Protein AF-A0AA37UG66-F1 (afdb_monomer_lite)

Organism: NCBI:txid1930060

pLDDT: mean 83.01, std 13.83, range [41.78, 98.0]

Foldseek 3Di:
DPVVVVVVLLVVLVVLLLVLLLPQDQPDLPDQLLVRLCVRQVVVLVVVLVPQCNLVSCLVCVVVDPSCVNNLVSSLSNCVVVQQPCSSVLSNVLSNLSSVLSNVVSVLVVVVVDPDPVVVVVVVLVVQLVVDVVSVCCCVVPVVCVSPPDPVVSSVVSVVSSVVSVVVSVVVRVD

InterPro domains:
  IPR036271 Tetracyclin repressor-like, C-terminal domain superfamily [SSF48498] (32-172)

Secondary structure (DSSP, 8-state):
--HHHHHHHHHHHHHHHHHHHHH--PPPTTS-HHHHHHHHHHHHHHHHHTSTTHHHHHHHHGGG-HHHHHHHHHHHHHHHHTT-SSHHHHHHHHHHHHHHHHHHHHHHHHTTSS---HHHHHHHHHHHHHH-HHHHHHIIIIIHHHHS--HHHHHHHHHHHHHHHHHHHHHHH--

Sequence (175 aa):
MLYHHIGGQEQVIGGVVERLLDGLRAPDPALPWQEWFRALLHPVRPTLLRFPGSARWLLLHAPAFPAITAVFDAGIAALARDGIARPALAATTIIDTAMMAITLHDDRTGLHDGPRDHGAILDRFIAVRDASSSAGQLIDEVIGPLAHAEDDVLEQHYRYLLESLMAGIAARSGA

Radius of gyration: 18.88 Å; chains: 1; bounding box: 51×28×54 Å

Structure (mmCIF, N/CA/C/O backbone):
data_AF-A0AA37UG66-F1
#
_entry.id   AF-A0AA37UG66-F1
#
loop_
_atom_site.group_PDB
_atom_site.id
_atom_site.type_symbol
_atom_site.label_atom_id
_atom_site.label_alt_id
_atom_site.label_comp_id
_atom_site.label_asym_id
_atom_site.label_entity_id
_atom_site.label_seq_id
_atom_site.pdbx_PDB_ins_code
_atom_site.Cartn_x
_atom_site.Cartn_y
_atom_site.Cartn_z
_atom_site.occupancy
_atom_site.B_iso_or_equiv
_atom_site.auth_seq_id
_atom_site.auth_comp_id
_atom_site.auth_asym_id
_atom_site.auth_atom_id
_atom_site.pdbx_PDB_model_num
ATOM 1 N N . MET A 1 1 ? 9.529 17.118 -31.473 1.00 45.44 1 MET A N 1
ATOM 2 C CA . MET A 1 1 ? 8.196 16.489 -31.366 1.00 45.44 1 MET A CA 1
ATOM 3 C C . MET A 1 1 ? 8.273 15.394 -30.306 1.00 45.44 1 MET A C 1
ATOM 5 O O . MET A 1 1 ? 8.754 14.319 -30.612 1.00 45.44 1 MET A O 1
ATOM 9 N N . LEU A 1 2 ? 7.904 15.684 -29.053 1.00 51.41 2 LEU A N 1
ATOM 10 C CA . LEU A 1 2 ? 7.895 14.705 -27.943 1.00 51.41 2 LEU A CA 1
ATOM 11 C C . LEU A 1 2 ? 6.522 14.598 -27.250 1.00 51.41 2 LEU A C 1
ATOM 13 O O . LEU A 1 2 ? 6.297 13.690 -26.463 1.00 51.41 2 LEU A O 1
ATOM 17 N N . TYR A 1 3 ? 5.575 15.481 -27.580 1.00 41.78 3 TYR A N 1
ATOM 18 C CA . TYR A 1 3 ? 4.273 15.545 -26.909 1.00 41.78 3 TYR A CA 1
ATOM 19 C C . TYR A 1 3 ? 3.266 14.474 -27.367 1.00 41.78 3 TYR A C 1
ATOM 21 O O . TYR A 1 3 ? 2.378 14.120 -26.601 1.00 41.78 3 TYR A O 1
ATOM 29 N N . HIS A 1 4 ? 3.399 13.913 -28.577 1.00 44.72 4 HIS A N 1
ATOM 30 C CA . HIS A 1 4 ? 2.457 12.891 -29.063 1.00 44.72 4 HIS A CA 1
ATOM 31 C C . HIS A 1 4 ? 2.761 11.468 -28.576 1.00 44.72 4 HIS A C 1
ATOM 33 O O . HIS A 1 4 ? 1.837 10.672 -28.443 1.00 44.72 4 HIS A O 1
ATOM 39 N N . HIS A 1 5 ? 4.018 11.149 -28.251 1.00 52.66 5 HIS A N 1
ATOM 40 C CA . HIS A 1 5 ? 4.362 9.822 -27.730 1.00 52.66 5 HIS A CA 1
ATOM 41 C C . HIS A 1 5 ? 4.063 9.669 -26.238 1.00 52.66 5 HIS A C 1
ATOM 43 O O . HIS A 1 5 ? 3.551 8.625 -25.843 1.00 52.66 5 HIS A O 1
ATOM 49 N N . ILE A 1 6 ? 4.293 10.715 -25.434 1.00 52.41 6 ILE A N 1
ATOM 50 C CA . ILE A 1 6 ? 4.004 10.681 -23.991 1.00 52.41 6 ILE A CA 1
ATOM 51 C C . ILE A 1 6 ? 2.494 10.531 -23.757 1.00 52.41 6 ILE A C 1
ATOM 53 O O . ILE A 1 6 ? 2.080 9.661 -22.998 1.00 52.41 6 ILE A O 1
ATOM 57 N N . GLY A 1 7 ? 1.665 11.271 -24.505 1.00 56.25 7 GLY A N 1
ATOM 58 C CA . GLY A 1 7 ? 0.210 11.124 -24.422 1.00 56.25 7 GLY A CA 1
ATOM 59 C C . GLY A 1 7 ? -0.286 9.737 -24.844 1.00 56.25 7 GLY A C 1
ATOM 60 O O . GLY A 1 7 ? -1.254 9.238 -24.282 1.00 56.25 7 GLY A O 1
ATOM 61 N N . GLY A 1 8 ? 0.369 9.083 -25.809 1.00 62.94 8 GLY A N 1
ATOM 62 C CA . GLY A 1 8 ? 0.028 7.714 -26.212 1.00 62.94 8 GLY A CA 1
ATOM 63 C C . GLY A 1 8 ? 0.393 6.677 -25.147 1.00 62.94 8 GLY A C 1
ATOM 64 O O . GLY A 1 8 ? -0.411 5.803 -24.839 1.00 62.94 8 GLY A O 1
ATOM 65 N N . GLN A 1 9 ? 1.576 6.802 -24.545 1.00 68.00 9 GLN A N 1
ATOM 66 C CA . GLN A 1 9 ? 2.041 5.895 -23.497 1.00 68.00 9 GLN A CA 1
ATOM 67 C C . GLN A 1 9 ? 1.207 6.022 -22.215 1.00 68.00 9 GLN A C 1
ATOM 69 O O . GLN A 1 9 ? 0.818 5.006 -21.645 1.00 68.00 9 GLN A O 1
ATOM 74 N N . GLU A 1 10 ? 0.866 7.242 -21.790 1.00 69.31 10 GLU A N 1
ATOM 75 C CA . GLU A 1 10 ? 0.006 7.455 -20.619 1.00 69.31 10 GLU A CA 1
ATOM 76 C C . GLU A 1 10 ? -1.420 6.931 -20.834 1.00 69.31 10 GLU A C 1
ATOM 78 O O . GLU A 1 10 ? -1.998 6.358 -19.913 1.00 69.31 10 GLU A O 1
ATOM 83 N N . GLN A 1 11 ? -1.970 7.047 -22.050 1.00 73.88 11 GLN A N 1
ATOM 84 C CA . GLN A 1 11 ? -3.271 6.456 -22.393 1.00 73.88 11 GLN A CA 1
ATOM 85 C C . GLN A 1 11 ? -3.233 4.923 -22.362 1.00 73.88 11 GLN A C 1
ATOM 87 O O . GLN A 1 11 ? -4.165 4.293 -21.864 1.00 73.88 11 GLN A O 1
ATOM 92 N N . VAL A 1 12 ? -2.152 4.312 -22.857 1.00 79.94 12 VAL A N 1
ATOM 93 C CA . VAL A 1 12 ? -1.976 2.852 -22.815 1.00 79.94 12 VAL A CA 1
ATOM 94 C C . VAL A 1 12 ? -1.849 2.360 -21.373 1.00 79.94 12 VAL A C 1
ATOM 96 O O . VAL A 1 12 ? -2.533 1.407 -21.005 1.00 79.94 12 VAL A O 1
ATOM 99 N N . ILE A 1 13 ? -1.034 3.022 -20.544 1.00 81.88 13 ILE A N 1
ATOM 100 C CA . ILE A 1 13 ? -0.894 2.676 -19.121 1.00 81.88 13 ILE A CA 1
ATOM 101 C C . ILE A 1 13 ? -2.233 2.854 -18.398 1.00 81.88 13 ILE A C 1
ATOM 103 O O . ILE A 1 13 ? -2.637 1.960 -17.659 1.00 81.88 13 ILE A O 1
ATOM 107 N N . GLY A 1 14 ? -2.965 3.939 -18.664 1.00 80.06 14 GLY A N 1
ATOM 108 C CA . GLY A 1 14 ? -4.295 4.164 -18.097 1.00 80.06 14 GLY A CA 1
ATOM 109 C C . GLY A 1 14 ? -5.281 3.035 -18.419 1.00 80.06 14 GLY A C 1
ATOM 110 O O . GLY A 1 14 ? -5.931 2.519 -17.514 1.00 80.06 14 GLY A O 1
ATOM 111 N N . GLY A 1 15 ? -5.340 2.577 -19.675 1.00 82.69 15 GLY A N 1
ATOM 112 C CA . GLY A 1 15 ? -6.209 1.458 -20.068 1.00 82.69 15 GLY A CA 1
ATOM 113 C C . GLY A 1 15 ? -5.781 0.099 -19.494 1.00 82.69 15 GLY A C 1
ATOM 114 O O . GLY A 1 15 ? -6.621 -0.760 -19.222 1.00 82.69 15 GLY A O 1
ATOM 115 N N . VAL A 1 16 ? -4.477 -0.113 -19.280 1.00 84.94 16 VAL A N 1
ATOM 116 C CA . VAL A 1 16 ? -3.965 -1.290 -18.557 1.00 84.94 16 VAL A CA 1
ATOM 117 C C . VAL A 1 16 ? -4.411 -1.233 -17.099 1.00 84.94 16 VAL A C 1
ATOM 119 O O . VAL A 1 16 ? -4.974 -2.207 -16.605 1.00 84.94 16 VAL A O 1
ATOM 122 N N . VAL A 1 17 ? -4.216 -0.091 -16.436 1.00 84.06 17 VAL A N 1
ATOM 123 C CA . VAL A 1 17 ? -4.623 0.133 -15.046 1.00 84.06 17 VAL A CA 1
ATOM 124 C C . VAL A 1 17 ? -6.123 -0.080 -14.873 1.00 84.06 17 VAL A C 1
ATOM 126 O O . VAL A 1 17 ? -6.515 -0.813 -13.973 1.00 84.06 17 VAL A O 1
ATOM 129 N N . GLU A 1 18 ? -6.958 0.474 -15.751 1.00 83.81 18 GLU A N 1
ATOM 130 C CA . GLU A 1 18 ? -8.412 0.286 -15.707 1.00 83.81 18 GLU A CA 1
ATOM 131 C C . GLU A 1 18 ? -8.790 -1.203 -15.694 1.00 83.81 18 GLU A C 1
ATOM 133 O O . GLU A 1 18 ? -9.507 -1.666 -14.809 1.00 83.81 18 GLU A O 1
ATOM 138 N N . ARG A 1 19 ? -8.197 -1.996 -16.595 1.00 84.44 19 ARG A N 1
ATOM 139 C CA . ARG A 1 19 ? -8.433 -3.445 -16.652 1.00 84.44 19 ARG A CA 1
ATOM 140 C C . ARG A 1 19 ? -7.901 -4.192 -15.427 1.00 84.44 19 ARG A C 1
ATOM 142 O O . ARG A 1 19 ? -8.491 -5.193 -15.022 1.00 84.44 19 ARG A O 1
ATOM 149 N N . LEU A 1 20 ? -6.782 -3.749 -14.852 1.00 85.44 20 LEU A N 1
ATOM 150 C CA . LEU A 1 20 ? -6.268 -4.311 -13.601 1.00 85.44 20 LEU A CA 1
ATOM 151 C C . LEU A 1 20 ? -7.234 -4.040 -12.440 1.00 85.44 20 LEU A C 1
ATOM 153 O O . LEU A 1 20 ? -7.479 -4.933 -11.628 1.00 85.44 20 LEU A O 1
ATOM 157 N N . LEU A 1 21 ? -7.812 -2.837 -12.388 1.00 83.50 21 LEU A N 1
ATOM 158 C CA . LEU A 1 21 ? -8.775 -2.439 -11.364 1.00 83.50 21 LEU A CA 1
ATOM 159 C C . LEU A 1 21 ? -10.117 -3.171 -11.497 1.00 83.50 21 LEU A C 1
ATOM 161 O O . LEU A 1 21 ? -10.687 -3.547 -10.478 1.00 83.50 21 LEU A O 1
ATOM 165 N N . ASP A 1 22 ? -10.582 -3.474 -12.711 1.00 84.75 22 ASP A N 1
ATOM 166 C CA . ASP A 1 22 ? -11.806 -4.267 -12.932 1.00 84.75 22 ASP A CA 1
ATOM 167 C C . ASP A 1 22 ? -11.744 -5.671 -12.312 1.00 84.75 22 ASP A C 1
ATOM 169 O O . ASP A 1 22 ? -12.768 -6.253 -11.932 1.00 84.75 22 ASP A O 1
ATOM 173 N N . GLY A 1 23 ? -10.541 -6.238 -12.207 1.00 83.25 23 GLY A N 1
ATOM 174 C CA . GLY A 1 23 ? -10.290 -7.520 -11.552 1.00 83.25 23 GLY A CA 1
ATOM 175 C C . GLY A 1 23 ? -10.073 -7.412 -10.043 1.00 83.25 23 GLY A C 1
ATOM 176 O O . GLY A 1 23 ? -10.152 -8.423 -9.344 1.00 83.25 23 GLY A O 1
ATOM 177 N N . LEU A 1 24 ? -9.820 -6.208 -9.525 1.00 87.50 24 LEU A N 1
ATOM 178 C CA . LEU A 1 24 ? -9.533 -5.989 -8.115 1.00 87.50 24 LEU A CA 1
ATOM 179 C C . LEU A 1 24 ? -10.808 -6.186 -7.289 1.00 87.50 24 LEU A C 1
ATOM 181 O O . LEU A 1 24 ? -11.890 -5.693 -7.615 1.00 87.50 24 LEU A O 1
ATOM 185 N N . ARG A 1 25 ? -10.695 -6.950 -6.207 1.00 88.88 25 ARG A N 1
ATOM 186 C CA . ARG A 1 25 ? -11.778 -7.171 -5.248 1.00 88.88 25 ARG A CA 1
ATOM 187 C C . ARG A 1 25 ? -11.276 -6.779 -3.873 1.00 88.88 25 ARG A C 1
ATOM 189 O O . ARG A 1 25 ? -10.133 -7.073 -3.530 1.00 88.88 25 ARG A O 1
ATOM 196 N N . ALA A 1 26 ? -12.130 -6.115 -3.100 1.00 91.69 26 ALA A N 1
ATOM 197 C CA . ALA A 1 26 ? -11.829 -5.852 -1.704 1.00 91.69 26 ALA A CA 1
ATOM 198 C C . ALA A 1 26 ? -11.662 -7.196 -0.962 1.00 91.69 26 ALA A C 1
ATOM 200 O O . ALA A 1 26 ? -12.485 -8.096 -1.166 1.00 91.69 26 ALA A O 1
ATOM 201 N N . PRO A 1 27 ? -10.622 -7.349 -0.125 1.00 95.88 27 PRO A N 1
ATOM 202 C CA . PRO A 1 27 ? -10.510 -8.477 0.790 1.00 95.88 27 PRO A CA 1
ATOM 203 C C . PRO A 1 27 ? -11.704 -8.567 1.746 1.00 95.88 27 PRO A C 1
ATOM 205 O O . PRO A 1 27 ? -12.456 -7.603 1.915 1.00 95.88 27 PRO A O 1
ATOM 208 N N . ASP A 1 28 ? -11.843 -9.720 2.404 1.00 95.50 28 ASP A N 1
ATOM 209 C CA . ASP A 1 28 ? -12.907 -9.970 3.378 1.00 95.50 28 ASP A CA 1
ATOM 210 C C . ASP A 1 28 ? -12.920 -8.879 4.473 1.00 95.50 28 ASP A C 1
ATOM 212 O O . ASP A 1 28 ? -11.920 -8.711 5.180 1.00 95.50 28 ASP A O 1
ATOM 216 N N . PRO A 1 29 ? -14.029 -8.131 4.639 1.00 93.19 29 PRO A N 1
ATOM 217 C CA . PRO A 1 29 ? -14.122 -7.037 5.607 1.00 93.19 29 PRO A CA 1
ATOM 218 C C . PRO A 1 29 ? -13.998 -7.486 7.073 1.00 93.19 29 PRO A C 1
ATOM 220 O O . PRO A 1 29 ? -13.763 -6.644 7.948 1.00 93.19 29 PRO A O 1
ATOM 223 N N . ALA A 1 30 ? -14.150 -8.783 7.360 1.00 94.62 30 ALA A N 1
ATOM 224 C CA . ALA A 1 30 ? -13.979 -9.345 8.696 1.00 94.62 30 ALA A CA 1
ATOM 225 C C . ALA A 1 30 ? -12.505 -9.495 9.116 1.00 94.62 30 ALA A C 1
ATOM 227 O O . ALA A 1 30 ? -12.232 -9.654 10.305 1.00 94.62 30 ALA A O 1
ATOM 228 N N . LEU A 1 31 ? -11.553 -9.426 8.176 1.00 97.12 31 LEU A N 1
ATOM 229 C CA . LEU A 1 31 ? -10.123 -9.541 8.481 1.00 97.12 31 LEU A CA 1
ATOM 230 C C . LEU A 1 31 ? -9.642 -8.374 9.349 1.00 97.12 31 LEU A C 1
ATOM 232 O O . LEU A 1 31 ? -9.953 -7.229 9.018 1.00 97.12 31 LEU A O 1
ATOM 236 N N . PRO A 1 32 ? -8.833 -8.600 10.398 1.00 96.00 32 PRO A N 1
ATOM 237 C CA . PRO A 1 32 ? -8.128 -7.521 11.089 1.00 96.00 32 PRO A CA 1
ATOM 238 C C . PRO A 1 32 ? -7.397 -6.619 10.097 1.00 96.00 32 PRO A C 1
ATOM 240 O O . PRO A 1 32 ? -6.913 -7.086 9.062 1.00 96.00 32 PRO A O 1
ATOM 243 N N . TRP A 1 33 ? -7.352 -5.316 10.376 1.00 97.44 33 TRP A N 1
ATOM 244 C CA . TRP A 1 33 ? -6.969 -4.348 9.348 1.00 97.44 33 TRP A CA 1
ATOM 245 C C . TRP A 1 33 ? -5.576 -4.618 8.753 1.00 97.44 33 TRP A C 1
ATOM 247 O O . TRP A 1 33 ? -5.403 -4.464 7.545 1.00 97.44 33 TRP A O 1
ATOM 257 N N . GLN A 1 34 ? -4.596 -5.089 9.537 1.00 97.69 34 GLN A N 1
ATOM 258 C CA . GLN A 1 34 ? -3.277 -5.449 9.002 1.00 97.69 34 GLN A CA 1
ATOM 259 C C . GLN A 1 34 ? -3.368 -6.613 8.008 1.00 97.69 34 GLN A C 1
ATOM 261 O O . GLN A 1 34 ? -2.816 -6.531 6.912 1.00 97.69 34 GLN A O 1
ATOM 266 N N . GLU A 1 35 ? -4.084 -7.689 8.355 1.00 97.81 35 GLU A N 1
ATOM 267 C CA . GLU A 1 35 ? -4.319 -8.802 7.427 1.00 97.81 35 GLU A CA 1
ATOM 268 C C . GLU A 1 35 ? -5.086 -8.358 6.185 1.00 97.81 35 GLU A C 1
ATOM 270 O O . GLU A 1 35 ? -4.767 -8.812 5.087 1.00 97.81 35 GLU A O 1
ATOM 275 N N . TRP A 1 36 ? -6.045 -7.443 6.334 1.00 98.00 36 TRP A N 1
ATOM 276 C CA . TRP A 1 36 ? -6.790 -6.883 5.214 1.00 98.00 36 TRP A CA 1
ATOM 277 C C . TRP A 1 36 ? -5.853 -6.202 4.202 1.00 98.00 36 TRP A C 1
ATOM 279 O O . TRP A 1 36 ? -5.891 -6.522 3.013 1.00 98.00 36 TRP A O 1
ATOM 289 N N . PHE A 1 37 ? -4.939 -5.330 4.653 1.00 97.94 37 PHE A N 1
ATOM 290 C CA . PHE A 1 37 ? -3.983 -4.676 3.747 1.00 97.94 37 PHE A CA 1
ATOM 291 C C . PHE A 1 37 ? -2.960 -5.648 3.159 1.00 97.94 37 PHE A C 1
ATOM 293 O O . PHE A 1 37 ? -2.619 -5.509 1.986 1.00 97.94 37 PHE A O 1
ATOM 300 N N . ARG A 1 38 ? -2.503 -6.660 3.909 1.00 98.00 38 ARG A N 1
ATOM 301 C CA . ARG A 1 38 ? -1.646 -7.726 3.356 1.00 98.00 38 ARG A CA 1
ATOM 302 C C . ARG A 1 38 ? -2.352 -8.483 2.233 1.00 98.00 38 ARG A C 1
ATOM 304 O O . ARG A 1 38 ? -1.770 -8.686 1.167 1.00 98.00 38 ARG A O 1
ATOM 311 N N . ALA A 1 39 ? -3.610 -8.863 2.459 1.00 97.38 39 ALA A N 1
ATOM 312 C CA . ALA A 1 39 ? -4.436 -9.579 1.491 1.00 97.38 39 ALA A CA 1
ATOM 313 C C . ALA A 1 39 ? -4.720 -8.749 0.230 1.00 97.38 39 ALA A C 1
ATOM 315 O O . ALA A 1 39 ? -4.858 -9.316 -0.851 1.00 97.38 39 ALA A O 1
ATOM 316 N N . LEU A 1 40 ? -4.760 -7.418 0.346 1.00 96.00 40 LEU A N 1
ATOM 317 C CA . LEU A 1 40 ? -4.863 -6.517 -0.799 1.00 96.00 40 LEU A CA 1
ATOM 318 C C . LEU A 1 40 ? -3.520 -6.349 -1.533 1.00 96.00 40 LEU A C 1
ATOM 320 O O . LEU A 1 40 ? -3.446 -6.485 -2.753 1.00 96.00 40 LEU A O 1
ATOM 324 N N . LEU A 1 41 ? -2.460 -6.006 -0.799 1.00 96.19 41 LEU A N 1
ATOM 325 C CA . LEU A 1 41 ? -1.233 -5.449 -1.371 1.00 96.19 41 LEU A CA 1
ATOM 326 C C . LEU A 1 41 ? -0.227 -6.510 -1.829 1.00 96.19 41 LEU A C 1
ATOM 328 O O . LEU A 1 41 ? 0.459 -6.308 -2.832 1.00 96.19 41 LEU A O 1
ATOM 332 N N . HIS A 1 42 ? -0.142 -7.658 -1.151 1.00 95.06 42 HIS A N 1
ATOM 333 C CA . HIS A 1 42 ? 0.786 -8.710 -1.575 1.00 95.06 42 HIS A CA 1
ATOM 334 C C . HIS A 1 42 ? 0.416 -9.314 -2.937 1.00 95.06 42 HIS A C 1
ATOM 336 O O . HIS A 1 42 ? 1.313 -9.452 -3.766 1.00 95.06 42 HIS A O 1
ATOM 342 N N . PRO A 1 43 ? -0.863 -9.616 -3.244 1.00 92.69 43 PRO A N 1
ATOM 343 C CA . PRO A 1 43 ? -1.228 -10.142 -4.561 1.00 92.69 43 PRO A CA 1
ATOM 344 C C . PRO A 1 43 ? -1.216 -9.081 -5.670 1.00 92.69 43 PRO A C 1
ATOM 346 O O . PRO A 1 43 ? -0.956 -9.405 -6.833 1.00 92.69 43 PRO A O 1
ATOM 349 N N . VAL A 1 44 ? -1.485 -7.809 -5.343 1.00 91.31 44 VAL A N 1
ATOM 350 C CA . VAL A 1 44 ? -1.516 -6.740 -6.357 1.00 91.31 44 VAL A CA 1
ATOM 351 C C . VAL A 1 44 ? -0.113 -6.370 -6.840 1.00 91.31 44 VAL A C 1
ATOM 353 O O . VAL A 1 44 ? 0.060 -6.082 -8.023 1.00 91.31 44 VAL A O 1
ATOM 356 N N . ARG A 1 45 ? 0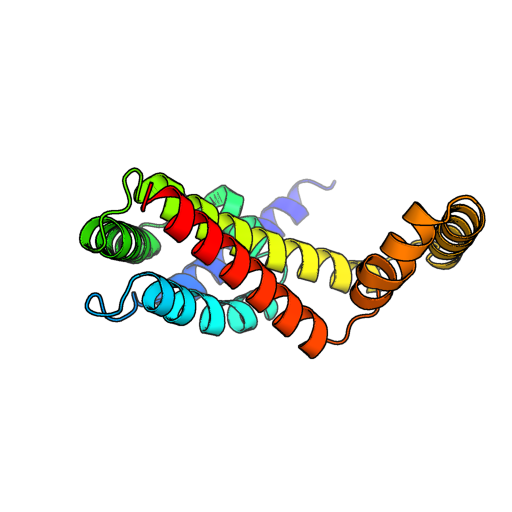.907 -6.443 -5.970 1.00 93.62 45 ARG A N 1
ATOM 357 C CA . ARG A 1 45 ? 2.300 -6.113 -6.312 1.00 93.62 45 ARG A CA 1
ATOM 358 C C . ARG A 1 45 ? 2.817 -6.841 -7.562 1.00 93.62 45 ARG A C 1
ATOM 360 O O . ARG A 1 45 ? 3.161 -6.143 -8.513 1.00 93.62 45 ARG A O 1
ATOM 367 N N . PRO A 1 46 ? 2.859 -8.188 -7.634 1.00 91.62 46 PRO A N 1
ATOM 368 C CA . PRO A 1 46 ? 3.373 -8.881 -8.817 1.00 91.62 46 PRO A CA 1
ATOM 369 C C . PRO A 1 46 ? 2.546 -8.580 -10.072 1.00 91.62 46 PRO A C 1
ATOM 371 O O . PRO A 1 46 ? 3.069 -8.618 -11.180 1.00 91.62 46 PRO A O 1
ATOM 374 N N . THR A 1 47 ? 1.264 -8.240 -9.919 1.00 90.94 47 THR A N 1
ATOM 375 C CA . THR A 1 47 ? 0.419 -7.823 -11.042 1.00 90.94 47 THR A CA 1
ATOM 376 C C . THR A 1 47 ? 0.848 -6.462 -11.589 1.00 90.94 47 THR A C 1
ATOM 378 O O . THR A 1 47 ? 0.976 -6.316 -12.800 1.00 90.94 47 THR A O 1
ATOM 381 N N . LEU A 1 48 ? 1.113 -5.486 -10.716 1.00 91.19 48 LEU A N 1
ATOM 382 C CA . LEU A 1 48 ? 1.580 -4.155 -11.111 1.00 91.19 48 LEU A CA 1
ATOM 383 C C . LEU A 1 48 ? 2.997 -4.186 -11.692 1.00 91.19 48 LEU A C 1
ATOM 385 O O . LEU A 1 48 ? 3.251 -3.508 -12.680 1.00 91.19 48 LEU A O 1
ATOM 389 N N . LEU A 1 49 ? 3.882 -5.028 -11.152 1.00 90.88 49 LEU A N 1
ATOM 390 C CA . LEU A 1 49 ? 5.251 -5.198 -11.654 1.00 90.88 49 LEU A CA 1
ATOM 391 C C . LEU A 1 49 ? 5.323 -5.741 -13.087 1.00 90.88 49 LEU A C 1
ATOM 393 O O . LEU A 1 49 ? 6.268 -5.457 -13.815 1.00 90.88 49 LEU A O 1
ATOM 397 N N . ARG A 1 50 ? 4.304 -6.482 -13.538 1.00 89.62 50 ARG A N 1
ATOM 398 C CA . ARG A 1 50 ? 4.206 -6.928 -14.940 1.00 89.62 50 ARG A CA 1
ATOM 399 C C . ARG A 1 50 ? 3.940 -5.785 -15.921 1.00 89.62 50 ARG A C 1
ATOM 401 O O . ARG A 1 50 ? 4.074 -5.989 -17.126 1.00 89.62 50 ARG A O 1
ATOM 408 N N . PHE A 1 51 ? 3.539 -4.616 -15.424 1.00 89.06 51 PHE A N 1
ATOM 409 C CA . PHE A 1 51 ? 3.201 -3.444 -16.222 1.00 89.06 51 PHE A CA 1
ATOM 410 C C . PHE A 1 51 ? 3.881 -2.192 -15.636 1.00 89.06 51 PHE A C 1
ATOM 412 O O . PHE A 1 51 ? 3.205 -1.382 -14.988 1.00 89.06 51 PHE A O 1
ATOM 419 N N . PRO A 1 52 ? 5.198 -2.013 -15.862 1.00 88.12 52 PRO A N 1
ATOM 420 C CA . PRO A 1 52 ? 5.966 -0.910 -15.288 1.00 88.12 52 PRO A CA 1
ATOM 421 C C . PRO A 1 52 ? 5.324 0.461 -15.528 1.00 88.12 52 PRO A C 1
ATOM 423 O O . PRO A 1 52 ? 4.807 0.751 -16.610 1.00 88.12 52 PRO A O 1
ATOM 426 N N . GLY A 1 53 ? 5.340 1.311 -14.503 1.00 87.62 53 GLY A N 1
ATOM 427 C CA . GLY A 1 53 ? 4.709 2.631 -14.511 1.00 87.62 53 GLY A CA 1
ATOM 428 C C . GLY A 1 53 ? 3.239 2.638 -14.081 1.00 87.62 53 GLY A C 1
ATOM 429 O O . GLY A 1 53 ? 2.720 3.708 -13.760 1.00 87.62 53 GLY A O 1
ATOM 430 N N . SER A 1 54 ? 2.578 1.479 -13.980 1.00 89.94 54 SER A N 1
ATOM 431 C CA . SER A 1 54 ? 1.179 1.389 -13.524 1.00 89.94 54 SER A CA 1
ATOM 432 C C . SER A 1 54 ? 0.999 1.871 -12.081 1.00 89.94 54 SER A C 1
ATOM 434 O O . SER A 1 54 ? 0.036 2.573 -11.785 1.00 89.94 54 SER A O 1
ATOM 436 N N . ALA A 1 55 ? 1.940 1.557 -11.182 1.00 92.06 55 ALA A N 1
ATOM 437 C CA . ALA A 1 55 ? 1.888 2.016 -9.789 1.00 92.06 55 ALA A CA 1
ATOM 438 C C . ALA A 1 55 ? 2.059 3.540 -9.672 1.00 92.06 55 ALA A C 1
ATOM 440 O O . ALA A 1 55 ? 1.306 4.200 -8.954 1.00 92.06 55 ALA A O 1
ATOM 441 N N . ARG A 1 56 ? 3.001 4.114 -10.434 1.00 90.69 56 ARG A N 1
ATOM 442 C CA . ARG A 1 56 ? 3.193 5.570 -10.524 1.00 90.69 56 ARG A CA 1
ATOM 443 C C . ARG A 1 56 ? 1.948 6.260 -11.069 1.00 90.69 56 ARG A C 1
ATOM 445 O O . ARG A 1 56 ? 1.562 7.322 -10.592 1.00 90.69 56 ARG A O 1
ATOM 452 N N . TRP A 1 57 ? 1.325 5.658 -12.073 1.00 88.38 57 TRP A N 1
ATOM 453 C CA . TRP A 1 57 ? 0.111 6.174 -12.680 1.00 88.38 57 TRP A CA 1
ATOM 454 C C . TRP A 1 57 ? -1.066 6.143 -11.688 1.00 88.38 57 TRP A C 1
ATOM 456 O O . TRP A 1 57 ? -1.753 7.150 -11.522 1.00 88.38 57 TRP A O 1
ATOM 466 N N . LEU A 1 58 ? -1.237 5.043 -10.943 1.00 87.75 58 LEU A N 1
ATOM 467 C CA . LEU A 1 58 ? -2.230 4.925 -9.867 1.00 87.75 58 LEU A CA 1
ATOM 468 C C . LEU A 1 58 ? -2.038 5.981 -8.770 1.00 87.75 58 LEU A C 1
ATOM 470 O O . LEU A 1 58 ? -3.015 6.611 -8.382 1.00 87.75 58 LEU A O 1
ATOM 474 N N . LEU A 1 59 ? -0.809 6.241 -8.314 1.00 87.56 59 LEU A N 1
ATOM 475 C CA . LEU A 1 59 ? -0.530 7.299 -7.326 1.00 87.56 59 LEU A CA 1
ATOM 476 C C . LEU A 1 59 ? -1.074 8.668 -7.746 1.00 87.56 59 LEU A C 1
ATOM 478 O O . LEU A 1 59 ? -1.579 9.425 -6.921 1.00 87.56 59 LEU A O 1
ATOM 482 N N . LEU A 1 60 ? -0.953 8.995 -9.031 1.00 86.31 60 LEU A N 1
ATOM 483 C CA . LEU A 1 60 ? -1.310 10.310 -9.555 1.00 86.31 60 LEU A CA 1
ATOM 484 C C . LEU A 1 60 ? -2.787 10.411 -9.955 1.00 86.31 60 LEU A C 1
ATOM 486 O O . LEU A 1 60 ? -3.336 11.514 -9.987 1.00 86.31 60 LEU A O 1
ATOM 490 N N . HIS A 1 61 ? -3.428 9.282 -10.270 1.00 83.44 61 HIS A N 1
ATOM 491 C CA . HIS A 1 61 ? -4.730 9.265 -10.942 1.00 83.44 61 HIS A CA 1
ATOM 492 C C . HIS A 1 61 ? -5.770 8.327 -10.311 1.00 83.44 61 HIS A C 1
ATOM 494 O O . HIS A 1 61 ? -6.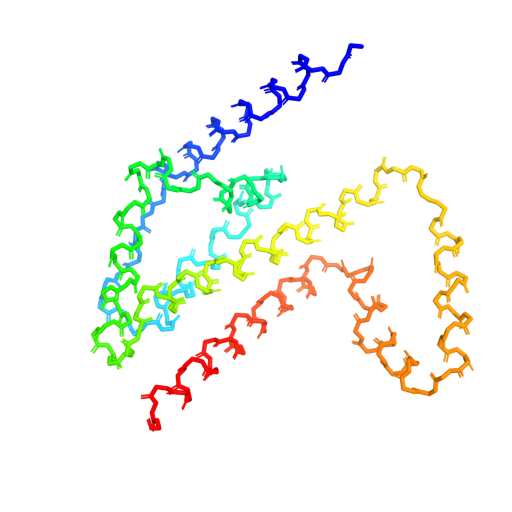878 8.235 -10.832 1.00 83.44 61 HIS A O 1
ATOM 500 N N . ALA A 1 62 ? -5.485 7.670 -9.180 1.00 73.44 62 ALA A N 1
ATOM 501 C CA . ALA A 1 62 ? -6.415 6.738 -8.525 1.00 73.44 62 ALA A CA 1
ATOM 502 C C . ALA A 1 62 ? -7.834 7.300 -8.283 1.00 73.44 62 ALA A C 1
ATOM 504 O O . ALA A 1 62 ? -8.792 6.570 -8.547 1.00 73.44 62 ALA A O 1
ATOM 505 N N . PRO A 1 63 ? -8.029 8.572 -7.867 1.00 74.25 63 PRO A N 1
ATOM 506 C CA . PRO A 1 63 ? -9.372 9.132 -7.686 1.00 74.25 63 PRO A CA 1
ATOM 507 C C . PRO A 1 63 ? -10.213 9.215 -8.969 1.00 74.25 63 PRO A C 1
ATOM 509 O O . PRO A 1 63 ? -11.419 9.432 -8.888 1.00 74.25 63 PRO A O 1
ATOM 512 N N . ALA A 1 64 ? -9.607 9.051 -10.149 1.00 70.75 64 ALA A N 1
ATOM 513 C CA . ALA A 1 64 ? -10.318 9.048 -11.423 1.00 70.75 64 ALA A CA 1
ATOM 514 C C . ALA A 1 64 ? -11.092 7.741 -11.692 1.00 70.75 64 ALA A C 1
ATOM 516 O O . ALA A 1 64 ? -11.855 7.696 -12.654 1.00 70.75 64 ALA A O 1
ATOM 517 N N . PHE A 1 65 ? -10.936 6.697 -10.861 1.00 70.75 65 PHE A N 1
ATOM 518 C CA . PHE A 1 65 ? -11.551 5.382 -11.082 1.00 70.75 65 PHE A CA 1
ATOM 519 C C . PHE A 1 65 ? -12.656 5.081 -10.077 1.00 70.75 65 PHE A C 1
ATOM 521 O O . PHE A 1 65 ? -12.373 4.760 -8.922 1.00 70.75 65 PHE A O 1
ATOM 528 N N . PRO A 1 66 ? -13.924 5.038 -10.516 1.00 74.75 66 PRO A N 1
ATOM 529 C CA . PRO A 1 66 ? -15.006 4.527 -9.684 1.00 74.75 66 PRO A CA 1
ATOM 530 C C . PRO A 1 66 ? -14.764 3.085 -9.216 1.00 74.75 66 PRO A C 1
ATOM 532 O O . PRO A 1 66 ? -15.213 2.718 -8.140 1.00 74.75 66 PRO A O 1
ATOM 535 N N . ALA A 1 67 ? -14.026 2.276 -9.986 1.00 73.88 67 ALA A N 1
ATOM 536 C CA . ALA A 1 67 ? -13.759 0.872 -9.671 1.00 73.88 67 ALA A CA 1
ATOM 537 C C . ALA A 1 67 ? -12.974 0.660 -8.361 1.00 73.88 67 ALA A C 1
ATOM 539 O O . ALA A 1 67 ? -13.116 -0.386 -7.730 1.00 73.88 67 ALA A O 1
ATOM 540 N N . ILE A 1 68 ? -12.169 1.639 -7.921 1.00 80.25 68 ILE A N 1
ATOM 541 C CA . ILE A 1 68 ? -11.344 1.492 -6.713 1.00 80.25 68 ILE A CA 1
ATOM 542 C C . ILE A 1 68 ? -12.019 2.028 -5.443 1.00 80.25 68 ILE A C 1
ATOM 544 O O . ILE A 1 68 ? -11.552 1.749 -4.339 1.00 80.25 68 ILE A O 1
ATOM 548 N N . THR A 1 69 ? -13.144 2.743 -5.562 1.00 85.25 69 THR A N 1
ATOM 549 C CA . THR A 1 69 ? -13.831 3.360 -4.410 1.00 85.25 69 THR A CA 1
ATOM 550 C C . THR A 1 69 ? -14.249 2.321 -3.376 1.00 85.25 69 THR A C 1
ATOM 552 O O . THR A 1 69 ? -13.949 2.490 -2.201 1.00 85.25 69 THR A O 1
ATOM 555 N N . ALA A 1 70 ? -14.805 1.187 -3.810 1.00 87.06 70 ALA A N 1
ATOM 556 C CA . ALA A 1 70 ? -15.200 0.099 -2.917 1.00 87.06 70 ALA A CA 1
ATOM 557 C C . ALA A 1 70 ? -14.015 -0.496 -2.131 1.00 87.06 70 ALA A C 1
ATOM 559 O O . ALA A 1 70 ? -14.179 -0.923 -0.989 1.00 87.06 70 ALA A O 1
ATOM 560 N N . VAL A 1 71 ? -12.814 -0.516 -2.721 1.00 90.81 71 VAL A N 1
ATOM 561 C CA . VAL A 1 71 ? -11.593 -0.984 -2.046 1.00 90.81 71 VAL A CA 1
ATOM 562 C C . VAL A 1 71 ? -11.140 0.034 -1.003 1.00 90.81 71 VAL A C 1
ATOM 564 O O . VAL A 1 71 ? -10.825 -0.354 0.121 1.00 90.81 71 VAL A O 1
ATOM 567 N N . PHE A 1 72 ? -11.148 1.326 -1.341 1.00 90.88 72 PHE A N 1
ATOM 568 C CA . PHE A 1 72 ? -10.843 2.384 -0.376 1.00 90.88 72 PHE A CA 1
ATOM 569 C C . PHE A 1 72 ? -11.840 2.393 0.785 1.00 90.88 72 PHE A C 1
ATOM 571 O O . PHE A 1 72 ? -11.413 2.386 1.937 1.00 90.88 72 PHE A O 1
ATOM 578 N N . ASP A 1 73 ? -13.141 2.329 0.502 1.00 93.25 73 ASP A N 1
ATOM 579 C CA . ASP A 1 73 ? -14.193 2.295 1.521 1.00 93.25 73 ASP A CA 1
ATOM 580 C C . ASP A 1 73 ? -14.011 1.102 2.467 1.00 93.25 73 ASP A C 1
ATOM 582 O O . ASP A 1 73 ? -14.044 1.267 3.687 1.00 93.25 73 ASP A O 1
ATOM 586 N N . ALA A 1 74 ? -13.741 -0.089 1.923 1.00 95.06 74 ALA A N 1
ATOM 587 C CA . ALA A 1 74 ? -13.498 -1.288 2.719 1.00 95.06 74 ALA A CA 1
ATOM 588 C C . ALA A 1 74 ? -12.232 -1.180 3.589 1.00 95.06 74 ALA A C 1
ATOM 590 O O . ALA A 1 74 ? -12.270 -1.540 4.766 1.00 95.06 74 ALA A O 1
ATOM 591 N N . GLY A 1 75 ? -11.131 -0.639 3.058 1.00 95.50 75 GLY A N 1
ATOM 592 C CA . GLY A 1 75 ? -9.889 -0.459 3.820 1.00 95.50 75 GLY A CA 1
ATOM 593 C C . GLY A 1 75 ? -10.024 0.578 4.936 1.00 95.50 75 GLY A C 1
ATOM 594 O O . GLY A 1 75 ? -9.544 0.374 6.053 1.00 95.50 75 GLY A O 1
ATOM 595 N N . ILE A 1 76 ? -10.739 1.673 4.665 1.00 96.94 76 ILE A N 1
ATOM 596 C CA . ILE A 1 76 ? -11.069 2.695 5.664 1.00 96.94 76 ILE A CA 1
ATOM 597 C C . ILE A 1 76 ? -11.975 2.103 6.745 1.00 96.94 76 ILE A C 1
ATOM 599 O O . ILE A 1 76 ? -11.736 2.333 7.932 1.00 96.94 76 ILE A O 1
ATOM 603 N N . ALA A 1 77 ? -12.980 1.313 6.360 1.00 97.06 77 ALA A N 1
ATOM 604 C CA . ALA A 1 77 ? -13.874 0.643 7.297 1.00 97.06 77 ALA A CA 1
ATOM 605 C C . ALA A 1 77 ? -13.131 -0.367 8.188 1.00 97.06 77 ALA A C 1
ATOM 607 O O . ALA A 1 77 ? -13.388 -0.410 9.391 1.00 97.06 77 ALA A O 1
ATOM 608 N N . ALA A 1 78 ? -12.180 -1.131 7.636 1.00 97.19 78 ALA A N 1
ATOM 609 C CA . ALA A 1 78 ? -11.351 -2.061 8.403 1.00 97.19 78 ALA A CA 1
ATOM 610 C C . ALA A 1 78 ? -10.528 -1.336 9.484 1.00 97.19 78 ALA A C 1
ATOM 612 O O . ALA A 1 78 ? -10.533 -1.745 10.643 1.00 97.19 78 ALA A O 1
ATOM 613 N N . LEU A 1 79 ? -9.889 -0.214 9.135 1.00 97.00 79 LEU A N 1
ATOM 614 C CA . LEU A 1 79 ? -9.145 0.619 10.092 1.00 97.00 79 LEU A CA 1
ATOM 615 C C . LEU A 1 79 ? -10.058 1.249 11.151 1.00 97.00 79 LEU A C 1
ATOM 617 O O . LEU A 1 79 ? -9.701 1.303 12.326 1.00 97.00 79 LEU A O 1
ATOM 621 N N . ALA A 1 80 ? -11.230 1.739 10.741 1.00 96.19 80 ALA A N 1
ATOM 622 C CA . ALA A 1 80 ? -12.185 2.370 11.646 1.00 96.19 80 ALA A CA 1
ATOM 623 C C . ALA A 1 80 ? -12.745 1.377 12.675 1.00 96.19 80 ALA A C 1
ATOM 625 O O . ALA A 1 80 ? -12.869 1.724 13.850 1.00 96.19 80 ALA A O 1
ATOM 626 N N . ARG A 1 81 ? -13.039 0.139 12.254 1.00 95.44 81 ARG A N 1
ATOM 627 C CA . ARG A 1 81 ? -13.492 -0.945 13.141 1.00 95.44 81 ARG A CA 1
ATOM 628 C C . ARG A 1 81 ? -12.495 -1.221 14.264 1.00 95.44 81 ARG A C 1
ATOM 630 O O . ARG A 1 81 ? -12.913 -1.449 15.395 1.00 95.44 81 ARG A O 1
ATOM 637 N N . ASP A 1 82 ? -11.205 -1.150 13.957 1.00 93.19 82 ASP A N 1
ATOM 638 C CA . ASP A 1 82 ? -10.133 -1.443 14.908 1.00 93.19 82 ASP A CA 1
ATOM 639 C C . ASP A 1 82 ? -9.646 -0.180 15.657 1.00 93.19 82 ASP A C 1
ATOM 641 O O . ASP A 1 82 ? -8.612 -0.199 16.322 1.00 93.19 82 ASP A O 1
ATOM 645 N N . GLY A 1 83 ? -10.405 0.923 15.589 1.00 93.62 83 GLY A N 1
ATOM 646 C CA . GLY A 1 83 ? -10.213 2.109 16.432 1.00 93.62 83 GLY A CA 1
ATOM 647 C C . GLY A 1 83 ? -9.138 3.092 15.960 1.00 93.62 83 GLY A C 1
ATOM 648 O O . GLY A 1 83 ? -8.755 3.987 16.713 1.00 93.62 83 GLY A O 1
ATOM 649 N N . ILE A 1 84 ? -8.650 2.977 14.722 1.00 95.00 84 ILE A N 1
ATOM 650 C CA . ILE A 1 84 ? -7.653 3.908 14.180 1.00 95.00 84 ILE A CA 1
ATOM 651 C C . ILE A 1 84 ? -8.278 5.302 14.020 1.00 95.00 84 ILE A C 1
ATOM 653 O O . ILE A 1 84 ? -9.210 5.488 13.241 1.00 95.00 84 ILE A O 1
ATOM 657 N N . ALA A 1 85 ? -7.731 6.309 14.710 1.00 90.88 85 ALA A N 1
ATOM 658 C CA . ALA A 1 85 ? -8.333 7.646 14.818 1.00 90.88 85 ALA A CA 1
ATOM 659 C C . ALA A 1 85 ? -8.475 8.411 13.485 1.00 90.88 85 ALA A C 1
ATOM 661 O O . ALA A 1 85 ? -9.379 9.229 13.319 1.00 90.88 85 ALA A O 1
ATOM 662 N N . ARG A 1 86 ? -7.569 8.182 12.525 1.00 95.00 86 ARG A N 1
ATOM 663 C CA . ARG A 1 86 ? -7.590 8.817 11.193 1.00 95.00 86 ARG A CA 1
ATOM 664 C C . ARG A 1 86 ? -7.547 7.744 10.100 1.00 95.00 86 ARG A C 1
ATOM 666 O O . ARG A 1 86 ? -6.528 7.627 9.417 1.00 95.00 86 ARG A O 1
ATOM 673 N N . PRO A 1 87 ? -8.624 6.959 9.922 1.00 96.00 87 PRO A N 1
ATOM 674 C CA . PRO A 1 87 ? -8.589 5.742 9.113 1.00 96.00 87 PRO A CA 1
ATOM 675 C C . PRO A 1 87 ? -8.344 6.039 7.627 1.00 96.00 87 PRO A C 1
ATOM 677 O O . PRO A 1 87 ? -7.538 5.363 7.001 1.00 96.00 87 PRO A O 1
ATOM 680 N N . ALA A 1 88 ? -8.921 7.115 7.081 1.00 94.81 88 ALA A N 1
ATOM 681 C CA . ALA A 1 88 ? -8.645 7.549 5.707 1.00 94.81 88 ALA A CA 1
ATOM 682 C C . ALA A 1 88 ? -7.169 7.911 5.483 1.00 94.81 88 ALA A C 1
ATOM 684 O O . ALA A 1 88 ? -6.554 7.429 4.538 1.00 94.81 88 ALA A O 1
ATOM 685 N N . LEU A 1 89 ? -6.570 8.695 6.389 1.00 95.06 89 LEU A N 1
ATOM 686 C CA . LEU A 1 89 ? -5.152 9.048 6.286 1.00 95.06 89 LEU A CA 1
ATOM 687 C C . LEU A 1 89 ? -4.262 7.804 6.390 1.00 95.06 89 LEU A C 1
ATOM 689 O O . LEU A 1 89 ? -3.300 7.682 5.637 1.00 95.06 89 LEU A O 1
ATOM 693 N N . ALA A 1 90 ? -4.570 6.892 7.314 1.00 96.25 90 ALA A N 1
ATOM 694 C CA . ALA A 1 90 ? -3.821 5.652 7.477 1.00 96.25 90 ALA A CA 1
ATOM 695 C C . ALA A 1 90 ? -3.912 4.767 6.221 1.00 96.25 90 ALA A C 1
ATOM 697 O O . ALA A 1 90 ? -2.871 4.339 5.726 1.00 96.25 90 ALA A O 1
ATOM 698 N N . ALA A 1 91 ? -5.111 4.574 5.657 1.00 95.38 91 ALA A N 1
ATOM 699 C CA . ALA A 1 91 ? -5.313 3.820 4.419 1.00 95.38 91 ALA A CA 1
ATOM 700 C C . ALA A 1 91 ? -4.502 4.407 3.257 1.00 95.38 91 ALA A C 1
ATOM 702 O O . ALA A 1 91 ? -3.730 3.689 2.623 1.00 95.38 91 ALA A O 1
ATOM 703 N N . THR A 1 92 ? -4.620 5.719 3.020 1.00 93.69 92 THR A N 1
ATOM 704 C CA . THR A 1 92 ? -3.862 6.416 1.973 1.00 93.69 92 THR A CA 1
ATOM 705 C C . THR A 1 92 ? -2.358 6.291 2.196 1.00 93.69 92 THR A C 1
ATOM 707 O O . THR A 1 92 ? -1.645 5.928 1.274 1.00 93.69 92 THR A O 1
ATOM 710 N N . THR A 1 93 ? -1.867 6.476 3.426 1.00 95.75 93 THR A N 1
ATOM 711 C CA . THR A 1 93 ? -0.427 6.364 3.729 1.00 95.75 93 THR A CA 1
ATOM 712 C C . THR A 1 93 ? 0.119 4.964 3.427 1.00 95.75 93 THR A C 1
ATOM 714 O O . THR A 1 93 ? 1.223 4.833 2.897 1.00 95.75 93 THR A O 1
ATOM 717 N N . ILE A 1 94 ? -0.637 3.912 3.759 1.00 96.94 94 ILE A N 1
ATOM 718 C CA . ILE A 1 94 ? -0.250 2.520 3.485 1.00 96.94 94 ILE A CA 1
ATOM 719 C C . ILE A 1 94 ? -0.212 2.264 1.974 1.00 96.94 94 ILE A C 1
ATOM 721 O O . ILE A 1 94 ? 0.780 1.739 1.465 1.00 96.94 94 ILE A O 1
ATOM 725 N N . ILE A 1 95 ? -1.263 2.668 1.256 1.00 94.31 95 ILE A N 1
ATOM 726 C CA . ILE A 1 95 ? -1.381 2.471 -0.194 1.00 94.31 95 ILE A CA 1
ATOM 727 C C . ILE A 1 95 ? -0.311 3.269 -0.944 1.00 94.31 95 ILE A C 1
ATOM 729 O O . ILE A 1 95 ? 0.374 2.706 -1.797 1.00 94.31 95 ILE A O 1
ATOM 733 N N . ASP A 1 96 ? -0.104 4.536 -0.593 1.00 94.56 96 ASP A N 1
ATOM 734 C CA . ASP A 1 96 ? 0.909 5.384 -1.220 1.00 94.56 96 ASP A CA 1
ATOM 735 C C . ASP A 1 96 ? 2.301 4.790 -1.023 1.00 94.56 96 ASP A C 1
ATOM 737 O O . ASP A 1 96 ? 3.081 4.693 -1.968 1.00 94.56 96 ASP A O 1
ATOM 741 N N . THR A 1 97 ? 2.602 4.324 0.192 1.00 96.81 97 THR A N 1
ATOM 742 C CA . THR A 1 97 ? 3.883 3.675 0.499 1.00 96.81 97 THR A CA 1
ATOM 743 C C . THR A 1 97 ? 4.090 2.422 -0.347 1.00 96.81 97 THR A C 1
ATOM 745 O O . THR A 1 97 ? 5.172 2.227 -0.904 1.00 96.81 97 THR A O 1
ATOM 748 N N . ALA A 1 98 ? 3.049 1.601 -0.505 1.00 96.25 98 ALA A N 1
ATOM 749 C CA . ALA A 1 98 ? 3.090 0.431 -1.372 1.00 96.25 98 ALA A CA 1
ATOM 750 C C . ALA A 1 98 ? 3.366 0.810 -2.836 1.00 96.25 98 ALA A C 1
ATOM 752 O O . ALA A 1 98 ? 4.249 0.230 -3.468 1.00 96.25 98 ALA A O 1
ATOM 753 N N . MET A 1 99 ? 2.643 1.793 -3.376 1.00 94.62 99 MET A N 1
ATOM 754 C CA . MET A 1 99 ? 2.805 2.214 -4.769 1.00 94.62 99 MET A CA 1
ATOM 755 C C . MET A 1 99 ? 4.156 2.895 -5.022 1.00 94.62 99 MET A C 1
ATOM 757 O O . MET A 1 99 ? 4.769 2.673 -6.067 1.00 94.62 99 MET A O 1
A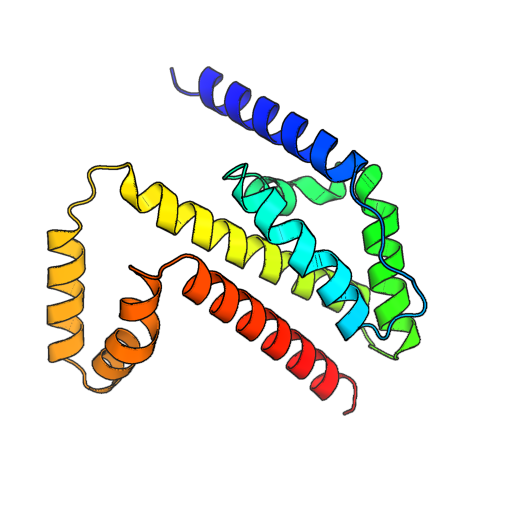TOM 761 N N . MET A 1 100 ? 4.654 3.692 -4.071 1.00 94.56 100 MET A N 1
ATOM 762 C CA . MET A 1 100 ? 5.974 4.325 -4.155 1.00 94.56 100 MET A CA 1
ATOM 763 C C . MET A 1 100 ? 7.090 3.279 -4.148 1.00 94.56 100 MET A C 1
ATOM 765 O O . MET A 1 100 ? 8.030 3.392 -4.930 1.00 94.56 100 MET A O 1
ATOM 769 N N . ALA A 1 101 ? 6.974 2.231 -3.329 1.00 93.25 101 ALA A N 1
ATOM 770 C CA . ALA A 1 101 ? 7.943 1.139 -3.315 1.00 93.25 101 ALA A CA 1
ATOM 771 C C . ALA A 1 101 ? 7.966 0.356 -4.642 1.00 93.25 101 ALA A C 1
ATOM 773 O O . ALA A 1 101 ? 9.040 -0.025 -5.104 1.00 93.25 101 ALA A O 1
ATOM 774 N N . ILE A 1 102 ? 6.803 0.154 -5.275 1.00 92.62 102 ILE A N 1
ATOM 775 C CA . ILE A 1 102 ? 6.707 -0.461 -6.610 1.00 92.62 102 ILE A CA 1
ATOM 776 C C . ILE A 1 102 ? 7.299 0.468 -7.675 1.00 92.62 102 ILE A C 1
ATOM 778 O O . ILE A 1 102 ? 8.104 0.028 -8.484 1.00 92.62 102 ILE A O 1
ATOM 782 N N . THR A 1 103 ? 6.989 1.764 -7.627 1.00 91.56 103 THR A N 1
ATOM 783 C CA . THR A 1 103 ? 7.563 2.757 -8.552 1.00 91.56 103 THR A CA 1
ATOM 784 C C . THR A 1 103 ? 9.087 2.796 -8.455 1.00 91.56 103 THR A C 1
ATOM 786 O O . THR A 1 103 ? 9.776 2.818 -9.466 1.00 91.56 103 THR A O 1
ATOM 789 N N . LEU A 1 104 ? 9.633 2.738 -7.238 1.00 87.81 104 LEU A N 1
ATOM 790 C CA . LEU A 1 104 ? 11.077 2.684 -7.025 1.00 87.81 104 LEU A CA 1
ATOM 791 C C . LEU A 1 104 ? 11.700 1.391 -7.578 1.00 87.81 104 LEU A C 1
ATOM 793 O O . LEU A 1 104 ? 12.846 1.407 -8.021 1.00 87.81 104 LEU A O 1
ATOM 797 N N . HIS A 1 105 ? 10.973 0.273 -7.546 1.00 86.31 105 HIS A N 1
ATOM 798 C CA . HIS A 1 105 ? 11.402 -0.961 -8.201 1.00 86.31 105 HIS A CA 1
ATOM 799 C C . HIS A 1 105 ? 11.397 -0.813 -9.731 1.00 86.31 105 HIS A C 1
ATOM 801 O O . HIS A 1 105 ? 12.390 -1.164 -10.365 1.00 86.31 105 HIS A O 1
ATOM 807 N N . ASP A 1 106 ? 10.340 -0.246 -10.318 1.00 85.25 106 ASP A N 1
ATOM 808 C CA . ASP A 1 106 ? 10.271 0.040 -11.759 1.00 85.25 106 ASP A CA 1
ATOM 809 C C . ASP A 1 106 ? 11.423 0.959 -12.196 1.00 85.25 106 ASP A C 1
ATOM 811 O O . ASP A 1 106 ? 12.066 0.725 -13.216 1.00 85.25 106 ASP A O 1
ATOM 815 N N . ASP A 1 107 ? 11.746 1.977 -11.395 1.00 82.06 107 ASP A N 1
ATOM 816 C CA . ASP A 1 107 ? 12.859 2.884 -11.677 1.00 82.06 107 ASP A CA 1
ATOM 817 C C . ASP A 1 107 ? 14.212 2.160 -11.610 1.00 82.06 107 ASP A C 1
ATOM 819 O O . ASP A 1 107 ? 15.073 2.409 -12.454 1.00 82.06 107 ASP A O 1
ATOM 823 N N . ARG A 1 108 ? 14.407 1.253 -10.637 1.00 75.00 108 ARG A N 1
ATOM 824 C CA . ARG A 1 108 ? 15.622 0.422 -10.491 1.00 75.00 108 ARG A CA 1
ATOM 825 C C . ARG A 1 108 ? 15.787 -0.596 -11.612 1.00 75.00 108 ARG A C 1
ATOM 827 O O . ARG A 1 108 ? 16.907 -0.818 -12.055 1.00 75.00 108 ARG A O 1
ATOM 834 N N . THR A 1 109 ? 14.695 -1.175 -12.094 1.00 71.69 109 THR A N 1
ATOM 835 C CA . THR A 1 109 ? 14.738 -2.112 -13.220 1.00 71.69 109 THR A CA 1
ATOM 836 C C . THR A 1 109 ? 14.912 -1.373 -14.548 1.00 71.69 109 THR A C 1
ATOM 838 O O . THR A 1 109 ? 15.772 -1.737 -15.343 1.00 71.69 109 THR A O 1
ATOM 841 N N . GLY A 1 110 ? 14.210 -0.254 -14.754 1.00 63.75 110 GLY A N 1
ATOM 842 C CA . GLY A 1 110 ? 14.390 0.636 -15.909 1.00 63.75 110 GLY A CA 1
ATOM 843 C C . GLY A 1 110 ? 15.742 1.365 -15.936 1.00 63.75 110 GLY A C 1
ATOM 844 O O . GLY A 1 110 ? 16.201 1.806 -16.990 1.00 63.75 110 GLY A O 1
ATOM 845 N N . LEU A 1 111 ? 16.428 1.456 -14.792 1.00 51.22 111 LEU A N 1
ATOM 846 C CA . LEU A 1 111 ? 17.830 1.873 -14.663 1.00 51.22 111 LEU A CA 1
ATOM 847 C C . LEU A 1 111 ? 18.798 0.938 -15.418 1.00 51.22 111 LEU A C 1
ATOM 849 O O . LEU A 1 111 ? 19.904 1.388 -15.725 1.00 51.22 111 LEU A O 1
ATOM 853 N N . HIS A 1 112 ? 18.400 -0.299 -15.750 1.00 51.09 112 HIS A N 1
ATOM 854 C CA . HIS A 1 112 ? 19.213 -1.249 -16.520 1.00 51.09 112 HIS A CA 1
ATOM 855 C C . HIS A 1 112 ? 19.174 -1.033 -18.045 1.00 51.09 112 HIS A C 1
ATOM 857 O O . HIS A 1 112 ? 20.083 -1.496 -18.729 1.00 51.09 112 HIS A O 1
ATOM 863 N N . ASP A 1 113 ? 18.200 -0.285 -18.579 1.00 49.38 113 ASP A N 1
ATOM 864 C CA . ASP A 1 113 ? 17.982 -0.143 -20.034 1.00 49.38 113 ASP A CA 1
ATOM 865 C C . ASP A 1 113 ? 18.536 1.163 -20.648 1.00 49.38 113 ASP A C 1
ATOM 867 O O . ASP A 1 113 ? 18.363 1.428 -21.840 1.00 49.38 113 ASP A O 1
ATOM 871 N N . GLY A 1 114 ? 19.224 2.006 -19.867 1.00 51.19 114 GLY A N 1
ATOM 872 C CA . GLY A 1 114 ? 19.777 3.286 -20.334 1.00 51.19 114 GLY A CA 1
ATOM 873 C C . GLY A 1 114 ? 21.296 3.405 -20.152 1.00 51.19 114 GLY A C 1
ATOM 874 O O . GLY A 1 114 ? 21.828 2.896 -19.166 1.00 51.19 114 GLY A O 1
ATOM 875 N N . PRO A 1 115 ? 22.018 4.140 -21.027 1.00 46.09 115 PRO A N 1
ATOM 876 C CA . PRO A 1 115 ? 23.448 4.386 -20.877 1.00 46.09 115 PRO A CA 1
ATOM 877 C C . PRO A 1 115 ? 23.673 5.431 -19.778 1.00 46.09 115 PRO A C 1
ATOM 879 O O . PRO A 1 115 ? 23.951 6.601 -20.035 1.00 46.09 115 PRO A O 1
ATOM 882 N N . ARG A 1 116 ? 23.504 5.023 -18.522 1.00 57.09 116 ARG A N 1
ATOM 883 C CA . ARG A 1 116 ? 24.114 5.713 -17.389 1.00 57.09 116 ARG A CA 1
ATOM 884 C C . ARG A 1 116 ? 25.472 5.072 -17.176 1.00 57.09 116 ARG A C 1
ATOM 886 O O . ARG A 1 116 ? 25.580 3.849 -17.194 1.00 57.09 116 ARG A O 1
ATOM 893 N N . ASP A 1 117 ? 26.492 5.891 -16.970 1.00 61.19 117 ASP A N 1
ATOM 894 C CA . ASP A 1 117 ? 27.805 5.423 -16.544 1.00 61.19 117 ASP A CA 1
ATOM 895 C C . ASP A 1 117 ? 27.688 4.874 -15.111 1.00 61.19 117 ASP A C 1
ATOM 897 O O . ASP A 1 117 ? 27.928 5.562 -14.119 1.00 61.19 117 ASP A O 1
ATOM 901 N N . HIS A 1 118 ? 27.187 3.640 -15.004 1.00 62.31 118 HIS A N 1
ATOM 902 C CA . HIS A 1 118 ? 27.037 2.910 -13.748 1.00 62.31 118 HIS A CA 1
ATOM 903 C C . HIS A 1 118 ? 28.397 2.783 -13.052 1.00 62.31 118 HIS A C 1
ATOM 905 O O . HIS A 1 118 ? 28.449 2.815 -11.826 1.00 62.31 118 HIS A O 1
ATOM 911 N N . GLY A 1 119 ? 29.484 2.737 -13.836 1.00 62.50 119 GLY A N 1
ATOM 912 C CA . GLY A 1 119 ? 30.860 2.824 -13.354 1.00 62.50 119 GLY A CA 1
ATOM 913 C C . GLY A 1 119 ? 31.103 4.116 -12.581 1.00 62.50 119 GLY A C 1
ATOM 914 O O . GLY A 1 119 ? 31.437 4.056 -11.405 1.00 62.50 119 GLY A O 1
ATOM 915 N N . ALA A 1 120 ? 30.807 5.279 -13.166 1.00 68.81 120 ALA A N 1
ATOM 916 C CA . ALA A 1 120 ? 30.981 6.566 -12.485 1.00 68.81 120 ALA A CA 1
ATOM 917 C C . ALA A 1 120 ? 30.122 6.731 -11.213 1.00 68.81 120 ALA A C 1
ATOM 919 O O . ALA A 1 120 ? 30.534 7.411 -10.268 1.00 68.81 120 ALA A O 1
ATOM 920 N N . ILE A 1 121 ? 28.926 6.134 -11.162 1.00 71.06 121 ILE A N 1
ATOM 921 C CA . ILE A 1 121 ? 28.079 6.152 -9.954 1.00 71.06 121 ILE A CA 1
ATOM 922 C C . ILE A 1 121 ? 28.655 5.224 -8.873 1.00 71.06 121 ILE A C 1
ATOM 924 O O . ILE A 1 121 ? 28.724 5.621 -7.708 1.00 71.06 121 ILE A O 1
ATOM 928 N N . LEU A 1 122 ? 29.109 4.026 -9.250 1.00 71.06 122 LEU A N 1
ATOM 929 C CA . LEU A 1 122 ? 29.756 3.073 -8.344 1.00 71.06 122 LEU A CA 1
ATOM 930 C C . LEU A 1 122 ? 31.080 3.615 -7.795 1.00 71.06 122 LEU A C 1
ATOM 932 O O . LEU A 1 122 ? 31.300 3.551 -6.587 1.00 71.06 122 LEU A O 1
ATOM 936 N N . ASP A 1 123 ? 31.908 4.233 -8.637 1.00 75.38 123 ASP A N 1
ATOM 937 C CA . ASP A 1 123 ? 33.159 4.885 -8.232 1.00 75.38 123 ASP A CA 1
ATOM 938 C C . ASP A 1 123 ? 32.898 5.988 -7.199 1.00 75.38 123 ASP A C 1
ATOM 940 O O . ASP A 1 123 ? 33.624 6.134 -6.211 1.00 75.38 123 ASP A O 1
ATOM 944 N N . ARG A 1 124 ? 31.801 6.737 -7.371 1.00 75.56 124 ARG A N 1
ATOM 945 C CA . ARG A 1 124 ? 31.368 7.747 -6.402 1.00 75.56 124 ARG A CA 1
ATOM 946 C C . ARG A 1 124 ? 30.869 7.127 -5.097 1.00 75.56 124 ARG A C 1
ATOM 948 O O . ARG A 1 124 ? 31.137 7.692 -4.038 1.00 75.56 124 ARG A O 1
ATOM 955 N N . PHE A 1 125 ? 30.167 5.994 -5.141 1.00 73.81 125 PHE A N 1
ATOM 956 C CA . PHE A 1 125 ? 29.768 5.273 -3.929 1.00 73.81 125 PHE A CA 1
ATOM 957 C C . PHE A 1 125 ? 30.975 4.737 -3.163 1.00 73.81 125 PHE A C 1
ATOM 959 O O . PHE A 1 125 ? 31.038 4.931 -1.952 1.00 73.81 125 PHE A O 1
ATOM 966 N N . ILE A 1 126 ? 31.961 4.162 -3.853 1.00 76.19 126 ILE A N 1
ATOM 967 C CA . ILE A 1 126 ? 33.214 3.692 -3.246 1.00 76.19 126 ILE A CA 1
ATOM 968 C C . ILE A 1 126 ? 33.945 4.855 -2.565 1.00 76.19 126 ILE A C 1
ATOM 970 O O . ILE A 1 126 ? 34.286 4.763 -1.388 1.00 76.19 126 ILE A O 1
ATOM 974 N N . ALA A 1 127 ? 34.094 5.990 -3.254 1.00 80.62 127 ALA A N 1
ATOM 975 C CA . ALA A 1 127 ? 34.744 7.169 -2.688 1.00 80.62 127 ALA A CA 1
ATOM 976 C C . ALA A 1 127 ? 34.029 7.717 -1.433 1.00 80.62 127 ALA A C 1
ATOM 978 O O . ALA A 1 127 ? 34.685 8.174 -0.499 1.00 80.62 127 ALA A O 1
ATOM 979 N N . VAL A 1 128 ? 32.691 7.675 -1.389 1.00 79.31 128 VAL A N 1
ATOM 980 C CA . VAL A 1 128 ? 31.897 8.124 -0.227 1.00 79.31 128 VAL A CA 1
ATOM 981 C C . VAL A 1 128 ? 31.957 7.121 0.928 1.00 79.31 128 VAL A C 1
ATOM 983 O O . VAL A 1 128 ? 32.091 7.543 2.078 1.00 79.31 128 VAL A O 1
ATOM 986 N N . ARG A 1 129 ? 31.892 5.817 0.631 1.00 81.12 129 ARG A N 1
ATOM 987 C CA . ARG A 1 129 ? 32.034 4.725 1.608 1.00 81.12 129 ARG A CA 1
ATOM 988 C C . ARG A 1 129 ? 33.369 4.832 2.342 1.00 81.12 129 ARG A C 1
ATOM 990 O O . ARG A 1 129 ? 33.405 4.803 3.567 1.00 81.12 129 ARG A O 1
ATOM 997 N N . ASP A 1 130 ? 34.450 5.024 1.592 1.00 83.56 130 ASP A N 1
ATOM 998 C CA . ASP A 1 130 ? 35.807 5.046 2.141 1.00 83.56 130 ASP A CA 1
ATOM 999 C C . ASP A 1 130 ? 36.103 6.348 2.921 1.00 83.56 130 ASP A C 1
ATOM 1001 O O . ASP A 1 130 ? 36.978 6.375 3.786 1.00 83.56 130 ASP A O 1
ATOM 1005 N N . ALA A 1 131 ? 35.349 7.425 2.664 1.00 84.56 131 ALA A N 1
ATOM 1006 C CA . ALA A 1 131 ? 35.506 8.720 3.330 1.00 84.56 131 ALA A CA 1
ATOM 1007 C C . ALA A 1 131 ? 34.704 8.870 4.640 1.00 84.56 131 ALA A C 1
ATOM 1009 O O . ALA A 1 131 ? 34.953 9.810 5.400 1.00 84.56 131 ALA A O 1
ATOM 1010 N N . SER A 1 132 ? 33.728 7.998 4.922 1.00 84.88 132 SER A N 1
ATOM 1011 C CA . SER A 1 132 ? 32.873 8.103 6.112 1.00 84.88 132 SER A CA 1
ATOM 1012 C C . SER A 1 132 ? 32.426 6.732 6.609 1.00 84.88 132 SER A C 1
ATOM 1014 O O . SER A 1 132 ? 31.717 6.020 5.911 1.00 84.88 132 SER A O 1
ATOM 1016 N N . SER A 1 133 ? 32.750 6.397 7.861 1.00 80.25 133 SER A N 1
ATOM 1017 C CA . SER A 1 133 ? 32.345 5.126 8.480 1.00 80.25 133 SER A CA 1
ATOM 1018 C C . SER A 1 133 ? 30.823 4.939 8.535 1.00 80.25 133 SER A C 1
ATOM 1020 O O . SER A 1 133 ? 30.331 3.849 8.257 1.00 80.25 133 SER A O 1
ATOM 1022 N N . SER A 1 134 ? 30.062 5.998 8.831 1.00 77.25 134 SER A N 1
ATOM 1023 C CA . SER A 1 134 ? 28.593 5.955 8.833 1.00 77.25 134 SER A CA 1
ATOM 1024 C C . SER A 1 134 ? 28.005 5.871 7.423 1.00 77.25 134 SER A C 1
ATOM 1026 O O . SER A 1 134 ? 27.016 5.171 7.216 1.00 77.25 134 SER A O 1
ATOM 1028 N N . ALA A 1 135 ? 28.607 6.552 6.440 1.00 75.25 135 ALA A N 1
ATOM 1029 C CA . ALA A 1 135 ? 28.203 6.376 5.046 1.00 75.25 135 ALA A CA 1
ATOM 1030 C C . ALA A 1 135 ? 28.553 4.970 4.545 1.00 75.25 135 ALA A C 1
ATOM 1032 O O . ALA A 1 135 ? 27.800 4.405 3.759 1.00 75.25 135 ALA A O 1
ATOM 1033 N N . GLY A 1 136 ? 29.650 4.393 5.039 1.00 75.75 136 GLY A N 1
ATOM 1034 C CA . GLY A 1 136 ? 30.063 3.038 4.724 1.00 75.75 136 GLY A CA 1
ATOM 1035 C C . GLY A 1 136 ? 29.060 1.994 5.198 1.00 75.75 136 GLY A C 1
ATOM 1036 O O . GLY A 1 136 ? 28.597 1.201 4.389 1.00 75.75 136 GLY A O 1
ATOM 1037 N N . GLN A 1 137 ? 28.615 2.086 6.454 1.00 81.06 137 GLN A N 1
ATOM 1038 C CA . GLN A 1 137 ? 27.542 1.232 6.980 1.00 81.06 137 GLN A CA 1
ATOM 1039 C C . GLN A 1 137 ? 26.254 1.343 6.155 1.00 81.06 137 GLN A C 1
ATOM 1041 O O . GLN A 1 137 ? 25.681 0.334 5.763 1.00 81.06 137 GLN A O 1
ATOM 1046 N N . LEU A 1 138 ? 25.819 2.563 5.823 1.00 78.88 138 LEU A N 1
ATOM 1047 C CA . LEU A 1 138 ? 24.625 2.771 5.000 1.00 78.88 138 LEU A CA 1
ATOM 1048 C C . LEU A 1 138 ? 24.770 2.166 3.592 1.00 78.88 138 LEU A C 1
ATOM 1050 O O . LEU A 1 138 ? 23.819 1.592 3.056 1.00 78.88 138 LEU A O 1
ATOM 1054 N N . ILE A 1 139 ? 25.943 2.319 2.976 1.00 78.19 139 ILE A N 1
ATOM 1055 C CA . ILE A 1 139 ? 26.206 1.796 1.635 1.00 78.19 139 ILE A CA 1
ATOM 1056 C C . ILE A 1 139 ? 26.227 0.270 1.653 1.00 78.19 139 ILE A C 1
ATOM 1058 O O . ILE A 1 139 ? 25.573 -0.338 0.810 1.00 78.19 139 ILE A O 1
ATOM 1062 N N . ASP A 1 140 ? 26.903 -0.339 2.619 1.00 77.88 140 ASP A N 1
ATOM 1063 C CA . ASP A 1 140 ? 27.077 -1.789 2.672 1.00 77.88 140 ASP A CA 1
ATOM 1064 C C . ASP A 1 140 ? 25.797 -2.513 3.131 1.00 77.88 140 ASP A C 1
ATOM 1066 O O . ASP A 1 140 ? 25.469 -3.575 2.604 1.00 77.88 140 ASP A O 1
ATOM 1070 N N . GLU A 1 141 ? 25.035 -1.936 4.066 1.00 74.31 141 GLU A N 1
ATOM 1071 C CA . GLU A 1 141 ? 23.843 -2.580 4.641 1.00 74.31 141 GLU A CA 1
ATOM 1072 C C . GLU A 1 141 ? 22.552 -2.294 3.861 1.00 74.31 141 GLU A C 1
ATOM 1074 O O . GLU A 1 141 ? 21.619 -3.097 3.902 1.00 74.31 141 GLU A O 1
ATOM 1079 N N . VAL A 1 142 ? 22.467 -1.156 3.158 1.00 71.06 142 VAL A N 1
ATOM 1080 C CA . VAL A 1 142 ? 21.205 -0.689 2.555 1.00 71.06 142 VAL A CA 1
ATOM 1081 C C . VAL A 1 142 ? 21.335 -0.446 1.056 1.00 71.06 142 VAL A C 1
ATOM 1083 O O . VAL A 1 142 ? 20.563 -1.003 0.278 1.00 71.06 142 VAL A O 1
ATOM 1086 N N . ILE A 1 143 ? 22.281 0.389 0.616 1.00 72.81 143 ILE A N 1
ATOM 1087 C CA . ILE A 1 143 ? 22.320 0.839 -0.788 1.00 72.81 143 ILE A CA 1
ATOM 1088 C C . ILE A 1 143 ? 22.846 -0.257 -1.720 1.00 72.81 143 ILE A C 1
ATOM 1090 O O . ILE A 1 143 ? 22.228 -0.523 -2.749 1.00 72.81 143 ILE A O 1
ATOM 1094 N N . GLY A 1 144 ? 23.958 -0.900 -1.367 1.00 70.56 144 GLY A N 1
ATOM 1095 C CA . GLY A 1 144 ? 24.607 -1.946 -2.155 1.00 70.56 144 GLY A CA 1
ATOM 1096 C C . GLY A 1 144 ? 23.688 -3.140 -2.421 1.00 70.56 144 GLY A C 1
ATOM 1097 O O . GLY A 1 144 ? 23.456 -3.449 -3.595 1.00 70.56 144 GLY A O 1
ATOM 1098 N N . PRO A 1 145 ? 23.096 -3.753 -1.375 1.00 70.31 145 PRO A N 1
ATOM 1099 C CA . PRO A 1 145 ? 22.154 -4.852 -1.538 1.00 70.31 145 PRO A CA 1
ATOM 1100 C C . PRO A 1 145 ? 20.958 -4.478 -2.412 1.00 70.31 145 PRO A C 1
ATOM 1102 O O . PRO A 1 145 ? 20.588 -5.261 -3.272 1.00 70.31 145 PRO A O 1
ATOM 1105 N N . LEU A 1 146 ? 20.386 -3.276 -2.257 1.00 68.62 146 LEU A N 1
ATOM 1106 C CA . LEU A 1 146 ? 19.206 -2.844 -3.020 1.00 68.62 146 LEU A CA 1
ATOM 1107 C C . LEU A 1 146 ? 19.505 -2.420 -4.466 1.00 68.62 146 LEU A C 1
ATOM 1109 O O . LEU A 1 146 ? 18.589 -2.415 -5.286 1.00 68.62 146 LEU A O 1
ATOM 1113 N N . ALA A 1 147 ? 20.741 -2.029 -4.781 1.00 66.81 147 ALA A N 1
ATOM 1114 C CA . ALA A 1 147 ? 21.127 -1.584 -6.121 1.00 66.81 147 ALA A CA 1
ATOM 1115 C C . ALA A 1 147 ? 21.256 -2.742 -7.125 1.00 66.81 147 ALA A C 1
ATOM 1117 O O . ALA A 1 147 ? 21.051 -2.532 -8.315 1.00 66.81 147 ALA A O 1
ATOM 1118 N N . HIS A 1 148 ? 21.569 -3.945 -6.641 1.00 63.09 148 HIS A N 1
ATOM 1119 C CA . HIS A 1 148 ? 21.713 -5.164 -7.450 1.00 63.09 148 HIS A CA 1
ATOM 1120 C C . HIS A 1 148 ? 20.825 -6.296 -6.918 1.00 63.09 148 HIS A C 1
ATOM 1122 O O . HIS A 1 148 ? 21.113 -7.471 -7.135 1.00 63.09 148 HIS A O 1
ATOM 1128 N N . ALA A 1 149 ? 19.794 -5.944 -6.148 1.00 68.81 149 ALA A N 1
ATOM 1129 C CA . ALA A 1 149 ? 18.930 -6.914 -5.502 1.00 68.81 149 ALA A CA 1
ATOM 1130 C C . ALA A 1 149 ? 18.193 -7.752 -6.546 1.00 68.81 149 ALA A C 1
ATOM 1132 O O . ALA A 1 149 ? 17.541 -7.215 -7.440 1.00 68.81 149 ALA A O 1
ATOM 1133 N N . GLU A 1 150 ? 18.233 -9.067 -6.358 1.00 76.50 150 GLU A N 1
ATOM 1134 C CA . GLU A 1 150 ? 17.299 -9.976 -7.007 1.00 76.50 150 GLU A CA 1
ATOM 1135 C C . GLU A 1 150 ? 15.862 -9.683 -6.539 1.00 76.50 150 GLU A C 1
ATOM 1137 O O . GLU A 1 150 ? 15.636 -9.128 -5.453 1.00 76.50 150 GLU A O 1
ATOM 1142 N N . ASP A 1 151 ? 14.875 -10.079 -7.344 1.00 79.00 151 ASP A N 1
ATOM 1143 C CA . ASP A 1 151 ? 13.456 -9.799 -7.088 1.00 79.00 151 ASP A CA 1
ATOM 1144 C C . ASP A 1 151 ? 12.986 -10.260 -5.700 1.00 79.00 151 ASP A C 1
ATOM 1146 O O . ASP A 1 151 ? 12.182 -9.572 -5.063 1.00 79.00 151 ASP A O 1
ATOM 1150 N N . ASP A 1 152 ? 13.531 -11.369 -5.193 1.00 82.50 152 ASP A N 1
ATOM 1151 C CA . ASP A 1 152 ? 13.217 -11.910 -3.867 1.00 82.50 152 ASP A CA 1
ATOM 1152 C C . ASP A 1 152 ? 13.655 -10.971 -2.730 1.00 82.50 152 ASP A C 1
ATOM 1154 O O . ASP A 1 152 ? 12.919 -10.769 -1.758 1.00 82.50 152 ASP A O 1
ATOM 1158 N N . VAL A 1 153 ? 14.817 -10.324 -2.866 1.00 83.25 153 VAL A N 1
ATOM 1159 C CA . VAL A 1 153 ? 15.312 -9.337 -1.892 1.00 83.25 153 VAL A CA 1
ATOM 1160 C C . VAL A 1 153 ? 14.437 -8.081 -1.925 1.00 83.25 153 VAL A C 1
ATOM 1162 O O . VAL A 1 153 ? 14.104 -7.518 -0.878 1.00 83.25 153 VAL A O 1
ATOM 1165 N N . LEU A 1 154 ? 13.996 -7.658 -3.115 1.00 84.00 154 LEU A N 1
ATOM 1166 C CA . LEU A 1 154 ? 13.093 -6.513 -3.278 1.00 84.00 154 LEU A CA 1
ATOM 1167 C C . LEU A 1 154 ? 11.683 -6.801 -2.742 1.00 84.00 154 LEU A C 1
ATOM 1169 O O . LEU A 1 154 ? 11.055 -5.908 -2.169 1.00 84.00 154 LEU A O 1
ATOM 1173 N N . GLU A 1 155 ? 11.191 -8.033 -2.875 1.00 89.94 155 GLU A N 1
ATOM 1174 C CA . GLU A 1 155 ? 9.945 -8.492 -2.249 1.00 89.94 155 GLU A CA 1
ATOM 1175 C C . GLU A 1 155 ? 10.061 -8.493 -0.719 1.00 89.94 155 GLU A C 1
ATOM 1177 O O . GLU A 1 155 ? 9.178 -7.971 -0.032 1.00 89.94 155 GLU A O 1
ATOM 1182 N N . GLN A 1 156 ? 11.156 -9.020 -0.163 1.00 88.94 156 GLN A N 1
ATOM 1183 C CA . GLN A 1 156 ? 11.374 -9.010 1.284 1.00 88.94 156 GLN A CA 1
ATOM 1184 C C . GLN A 1 156 ? 11.448 -7.578 1.829 1.00 88.94 156 GLN A C 1
ATOM 1186 O O . GLN A 1 156 ? 10.826 -7.272 2.850 1.00 88.94 156 GLN A O 1
ATOM 1191 N N . HIS A 1 157 ? 12.155 -6.686 1.131 1.00 88.88 157 HIS A N 1
ATOM 1192 C CA . HIS A 1 157 ? 12.238 -5.275 1.495 1.00 88.88 157 HIS A CA 1
ATOM 1193 C C . HIS A 1 157 ? 10.866 -4.585 1.443 1.00 88.88 157 HIS A C 1
ATOM 1195 O O . HIS A 1 157 ? 10.506 -3.860 2.371 1.00 88.88 157 HIS A O 1
ATOM 1201 N N . TYR A 1 158 ? 10.069 -4.855 0.404 1.00 93.06 158 TYR A N 1
ATOM 1202 C CA . TYR A 1 158 ? 8.700 -4.351 0.281 1.00 93.06 158 TYR A CA 1
ATOM 1203 C C . TYR A 1 158 ? 7.821 -4.781 1.462 1.00 93.06 158 TYR A C 1
ATOM 1205 O O . TYR A 1 158 ? 7.152 -3.946 2.074 1.00 93.06 158 TYR A O 1
ATOM 1213 N N . ARG A 1 159 ? 7.852 -6.069 1.825 1.00 95.19 159 ARG A N 1
ATOM 1214 C CA . ARG A 1 159 ? 7.093 -6.582 2.975 1.00 95.19 159 ARG A CA 1
ATOM 1215 C C . ARG A 1 159 ? 7.546 -5.929 4.273 1.00 95.19 159 ARG A C 1
ATOM 1217 O O . ARG A 1 159 ? 6.709 -5.450 5.028 1.00 95.19 159 ARG A O 1
ATOM 1224 N N . TYR A 1 160 ? 8.855 -5.848 4.504 1.00 94.06 160 TYR A N 1
ATOM 1225 C CA . TYR A 1 160 ? 9.407 -5.215 5.701 1.00 94.06 160 TYR A CA 1
ATOM 1226 C C . TYR A 1 160 ? 8.963 -3.753 5.848 1.00 94.06 160 TYR A C 1
ATOM 1228 O O . TYR A 1 160 ? 8.582 -3.329 6.942 1.00 94.06 160 TYR A O 1
ATOM 1236 N N . LEU A 1 161 ? 8.967 -2.992 4.750 1.00 95.38 161 LEU A N 1
ATOM 1237 C CA . LEU A 1 161 ? 8.510 -1.605 4.729 1.00 95.38 161 LEU A CA 1
ATOM 1238 C C . LEU A 1 161 ? 7.034 -1.485 5.135 1.00 95.38 161 LEU A C 1
ATOM 1240 O O . LEU A 1 161 ? 6.701 -0.667 5.995 1.00 95.38 161 LEU A O 1
ATOM 1244 N N . LEU A 1 162 ? 6.159 -2.311 4.549 1.00 97.06 162 LEU A N 1
ATOM 1245 C CA . LEU A 1 162 ? 4.732 -2.297 4.876 1.00 97.06 162 LEU A CA 1
ATOM 1246 C C . LEU A 1 162 ? 4.468 -2.725 6.319 1.00 97.06 162 LEU A C 1
ATOM 1248 O O . LEU A 1 162 ? 3.722 -2.046 7.020 1.00 97.06 162 LEU A O 1
ATOM 1252 N N . GLU A 1 163 ? 5.104 -3.797 6.790 1.00 97.38 163 GLU A N 1
ATOM 1253 C CA . GLU A 1 163 ? 4.949 -4.259 8.173 1.00 97.38 163 GLU A CA 1
ATOM 1254 C C . GLU A 1 163 ? 5.415 -3.203 9.176 1.00 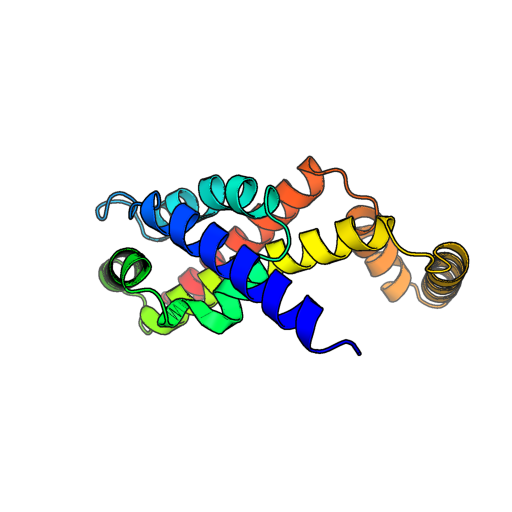97.38 163 GLU A C 1
ATOM 1256 O O . GLU A 1 163 ? 4.717 -2.922 10.150 1.00 97.38 163 GLU A O 1
ATOM 1261 N N . SER A 1 164 ? 6.549 -2.551 8.910 1.00 96.81 164 SER A N 1
ATOM 1262 C CA . SER A 1 164 ? 7.072 -1.480 9.764 1.00 96.81 164 SER A CA 1
ATOM 1263 C C . SER A 1 164 ? 6.118 -0.287 9.821 1.00 96.81 164 SER A C 1
ATOM 1265 O O . SER A 1 164 ? 5.860 0.264 10.895 1.00 96.81 164 SER A O 1
ATOM 1267 N N . LEU A 1 165 ? 5.551 0.101 8.674 1.00 97.38 165 LEU A N 1
ATOM 1268 C CA . LEU A 1 165 ? 4.572 1.180 8.599 1.00 97.38 165 LEU A CA 1
ATOM 1269 C C . LEU A 1 165 ? 3.292 0.832 9.368 1.00 97.38 165 LEU A C 1
ATOM 1271 O O . LEU A 1 165 ? 2.825 1.641 10.174 1.00 97.38 165 LEU A O 1
ATOM 1275 N N . MET A 1 166 ? 2.740 -0.362 9.145 1.00 97.25 166 MET A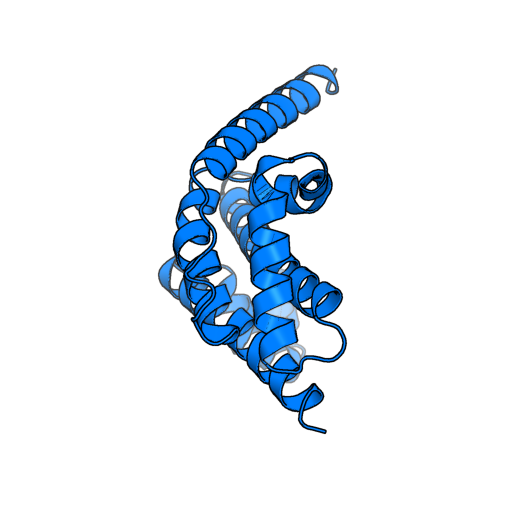 N 1
ATOM 1276 C CA . MET A 1 166 ? 1.522 -0.817 9.815 1.00 97.25 166 MET A CA 1
ATOM 1277 C C . MET A 1 166 ? 1.731 -0.940 11.330 1.00 97.25 166 MET A C 1
ATOM 1279 O O . MET A 1 166 ? 0.916 -0.435 12.103 1.00 97.25 166 MET A O 1
ATOM 1283 N N . ALA A 1 167 ? 2.853 -1.510 11.775 1.00 96.25 167 ALA A N 1
ATOM 1284 C CA . ALA A 1 167 ? 3.213 -1.565 13.190 1.00 96.25 167 ALA A CA 1
ATOM 1285 C C . ALA A 1 167 ? 3.321 -0.159 13.807 1.00 96.25 167 ALA A C 1
ATOM 1287 O O . ALA A 1 167 ? 2.798 0.090 14.893 1.00 96.25 167 ALA A O 1
ATOM 1288 N N . GLY A 1 168 ? 3.923 0.794 13.088 1.00 95.56 168 GLY A N 1
ATOM 1289 C CA . GLY A 1 168 ? 4.002 2.189 13.520 1.00 95.56 168 GLY A CA 1
ATOM 1290 C C . GLY A 1 168 ? 2.636 2.882 13.613 1.00 95.56 168 GLY A C 1
ATOM 1291 O O . GLY A 1 168 ? 2.411 3.669 14.532 1.00 95.56 168 GLY 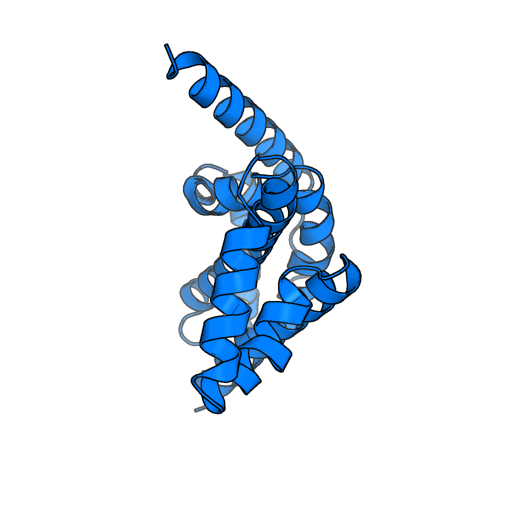A O 1
ATOM 1292 N N . ILE A 1 169 ? 1.711 2.601 12.689 1.00 95.38 169 ILE A N 1
ATOM 1293 C CA . ILE A 1 169 ? 0.325 3.101 12.746 1.00 95.38 169 ILE A CA 1
ATOM 1294 C C . ILE A 1 169 ? -0.408 2.515 13.959 1.00 95.38 169 ILE A C 1
ATOM 1296 O O . ILE A 1 169 ? -1.054 3.267 14.692 1.00 95.38 169 ILE A O 1
ATOM 1300 N N . ALA A 1 170 ? -0.266 1.209 14.203 1.00 93.12 170 ALA A N 1
ATOM 1301 C CA . ALA A 1 170 ? -0.867 0.534 15.350 1.00 93.12 170 ALA A CA 1
ATOM 1302 C C . ALA A 1 170 ? -0.382 1.142 16.675 1.00 93.12 170 ALA A C 1
ATOM 1304 O O . ALA A 1 170 ? -1.191 1.529 17.516 1.00 93.12 170 ALA A O 1
ATOM 1305 N N . ALA A 1 171 ? 0.935 1.310 16.826 1.00 92.56 171 ALA A N 1
ATOM 1306 C CA . ALA A 1 171 ? 1.546 1.842 18.043 1.00 92.56 171 ALA A CA 1
ATOM 1307 C C . ALA A 1 171 ? 1.096 3.278 18.362 1.00 92.56 171 ALA A C 1
ATOM 1309 O O . ALA A 1 171 ? 0.886 3.610 19.524 1.00 92.56 171 ALA A O 1
ATOM 1310 N N . ARG A 1 172 ? 0.901 4.124 17.341 1.00 86.06 172 ARG A N 1
ATOM 1311 C CA . ARG A 1 172 ? 0.386 5.496 17.519 1.00 86.06 172 ARG A CA 1
ATOM 1312 C C . ARG A 1 172 ? -1.111 5.563 17.813 1.00 86.06 172 ARG A C 1
ATOM 1314 O O . ARG A 1 172 ? -1.580 6.613 18.232 1.00 86.06 172 ARG A O 1
ATOM 1321 N N . SER A 1 173 ? -1.851 4.492 17.538 1.00 74.06 173 SER A N 1
ATOM 1322 C CA . SER A 1 173 ? -3.303 4.434 17.750 1.00 74.06 173 SER A CA 1
ATOM 1323 C C . SER A 1 173 ? -3.675 3.837 19.112 1.00 74.06 173 SER A C 1
ATOM 1325 O O . SER A 1 173 ? -4.810 3.992 19.544 1.00 74.06 173 SER A O 1
ATOM 1327 N N . GLY A 1 174 ? -2.729 3.170 19.785 1.00 61.62 174 GLY A N 1
ATOM 1328 C CA . GLY A 1 174 ? -2.875 2.641 21.146 1.00 61.62 174 GLY A CA 1
ATOM 1329 C C . GLY A 1 174 ? -2.305 3.538 22.255 1.00 61.62 174 GLY A C 1
ATOM 1330 O O . GLY A 1 174 ? -2.120 3.044 23.366 1.00 61.62 174 GLY A O 1
ATOM 1331 N N . ALA A 1 175 ? -1.990 4.804 21.953 1.00 46.09 175 ALA A N 1
ATOM 1332 C CA . ALA A 1 175 ? -1.467 5.803 22.891 1.00 46.09 175 ALA A CA 1
ATOM 1333 C C . ALA A 1 175 ? -2.492 6.911 23.168 1.00 46.09 175 ALA A C 1
ATOM 1335 O O . ALA A 1 175 ? -3.196 7.307 22.210 1.00 46.09 175 ALA A O 1
#